Protein AF-A0A0S6XQ46-F1 (afdb_monomer_lite)

Sequence (123 aa):
MKSLLLISPLLAVFATGSDLACPKYAAEVTQIREEVQHTVFFCKYYLSSTRSRSPIPGIDAAKLVDTCVCVLREAHATIPSKHHGKPGAQPSLSAVACDPAAAKTIRAEYQDPTYFCKFDEAL

Foldseek 3Di:
DDDDDPDDPDPPPPPPPPPQLCPVCVVVLVQLVVFFVDLLVVLLVLQQADAQADLGPPAGSVRSVVSSVSVCVSVVHDRHDHPPDDDDDDDDLVPDDDDVVVVVVLVVTGPDSVSVCVRVVVD

Radius of gyration: 20.61 Å; chains: 1; bounding box: 35×27×80 Å

Structure (mmCIF, N/CA/C/O backbone):
data_AF-A0A0S6XQ46-F1
#
_entry.id   AF-A0A0S6XQ46-F1
#
loop_
_atom_site.group_PDB
_atom_site.id
_atom_site.type_symbol
_atom_site.label_atom_id
_atom_site.label_alt_id
_atom_site.label_comp_id
_atom_site.label_asym_id
_atom_site.label_entity_id
_atom_site.label_seq_id
_atom_site.pdbx_PDB_ins_code
_atom_site.Cartn_x
_atom_site.Cartn_y
_atom_site.Cartn_z
_atom_site.occupancy
_atom_site.B_iso_or_equiv
_atom_site.auth_seq_id
_atom_site.auth_comp_id
_atom_site.auth_asym_id
_atom_site.auth_atom_id
_atom_site.pdbx_PDB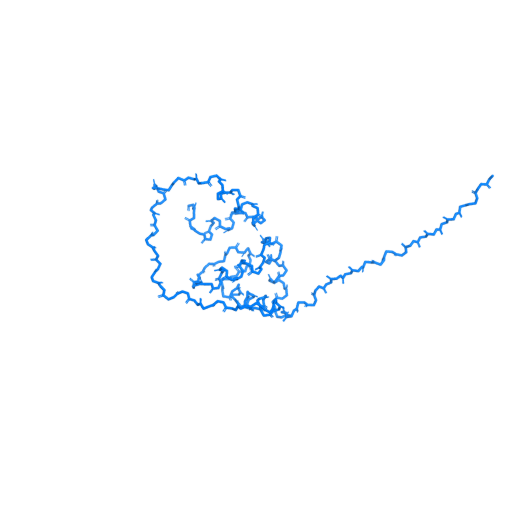_model_num
ATOM 1 N N . MET A 1 1 ? 20.114 -8.999 57.998 1.00 42.16 1 MET A N 1
ATOM 2 C CA . MET A 1 1 ? 18.886 -9.575 57.412 1.00 42.16 1 MET A CA 1
ATOM 3 C C . MET A 1 1 ? 18.106 -8.417 56.807 1.00 42.16 1 MET A C 1
ATOM 5 O O . MET A 1 1 ? 17.620 -7.582 57.554 1.00 42.16 1 MET A O 1
ATOM 9 N N . LYS A 1 2 ? 18.170 -8.242 55.481 1.00 43.84 2 LYS A N 1
ATOM 10 C CA . LYS A 1 2 ? 17.604 -7.083 54.767 1.00 43.84 2 LYS A CA 1
ATOM 11 C C . LYS A 1 2 ? 16.198 -7.445 54.287 1.00 43.84 2 LYS A C 1
ATOM 13 O O . LYS A 1 2 ? 16.029 -8.447 53.604 1.00 43.84 2 LYS A O 1
ATOM 18 N N . SER A 1 3 ? 15.229 -6.655 54.738 1.00 46.69 3 SER A N 1
ATOM 19 C CA . SER A 1 3 ? 13.798 -6.809 54.486 1.00 46.69 3 SER A CA 1
ATOM 20 C C . SER A 1 3 ? 13.493 -6.735 52.986 1.00 46.69 3 SER A C 1
ATOM 22 O O . SER A 1 3 ? 13.952 -5.808 52.317 1.00 46.69 3 SER A O 1
ATOM 24 N N . LEU A 1 4 ? 12.746 -7.714 52.467 1.00 51.66 4 LEU A N 1
ATOM 25 C CA . LEU A 1 4 ? 12.232 -7.716 51.098 1.00 51.66 4 LEU A CA 1
ATOM 26 C C . LEU A 1 4 ? 11.128 -6.659 50.965 1.00 51.66 4 LEU A C 1
ATOM 28 O O . LEU A 1 4 ? 10.072 -6.781 51.582 1.00 51.66 4 LEU A O 1
ATOM 32 N N . LEU A 1 5 ? 11.347 -5.663 50.108 1.00 52.97 5 LEU A N 1
ATOM 33 C CA . LEU A 1 5 ? 10.282 -4.821 49.572 1.00 52.97 5 LEU A CA 1
ATOM 34 C C . LEU A 1 5 ? 9.832 -5.419 48.235 1.00 52.97 5 LEU A C 1
ATOM 36 O O . LEU A 1 5 ? 10.480 -5.230 47.209 1.00 52.97 5 LEU A O 1
ATOM 40 N N . LEU A 1 6 ? 8.728 -6.165 48.263 1.00 54.06 6 LEU A N 1
ATOM 41 C CA . LEU A 1 6 ? 7.969 -6.526 47.069 1.00 54.06 6 LEU A CA 1
ATOM 42 C C . LEU A 1 6 ? 7.063 -5.345 46.725 1.00 54.06 6 LEU A C 1
ATOM 44 O O . LEU A 1 6 ? 5.984 -5.195 47.292 1.00 54.06 6 LEU A O 1
ATOM 48 N N . ILE A 1 7 ? 7.517 -4.497 45.808 1.00 61.66 7 ILE A N 1
ATOM 49 C CA . ILE A 1 7 ? 6.670 -3.484 45.184 1.00 61.66 7 ILE A CA 1
ATOM 50 C C . ILE A 1 7 ? 6.475 -3.953 43.749 1.00 61.66 7 ILE A C 1
ATOM 52 O O . ILE A 1 7 ? 7.339 -3.761 42.900 1.00 61.66 7 ILE A O 1
ATOM 56 N N . SER A 1 8 ? 5.375 -4.667 43.523 1.00 64.12 8 SER A N 1
ATOM 57 C CA . SER A 1 8 ? 4.891 -5.009 42.188 1.00 64.12 8 SER A CA 1
ATOM 58 C C . SER A 1 8 ? 4.219 -3.766 41.606 1.00 64.12 8 SER A C 1
ATOM 60 O O . SER A 1 8 ? 3.185 -3.353 42.143 1.00 64.12 8 SER A O 1
ATOM 62 N N . PRO A 1 9 ? 4.760 -3.132 40.551 1.00 55.03 9 PRO A N 1
ATOM 63 C CA . PRO A 1 9 ? 4.001 -2.161 39.804 1.00 55.03 9 PRO A CA 1
ATOM 64 C C . PRO A 1 9 ? 3.154 -2.934 38.797 1.00 55.03 9 PRO A C 1
ATOM 66 O O . PRO A 1 9 ? 3.650 -3.575 37.871 1.00 55.03 9 PRO A O 1
ATOM 69 N N . LEU A 1 10 ? 1.852 -2.871 39.048 1.00 57.88 10 LEU A N 1
ATOM 70 C CA . LEU A 1 10 ? 0.770 -3.120 38.113 1.00 57.88 10 LEU A CA 1
ATOM 71 C C . LEU A 1 10 ? 1.203 -2.745 36.682 1.00 57.88 10 LEU A C 1
ATOM 73 O O . LEU A 1 10 ? 1.497 -1.582 36.404 1.00 57.88 10 LEU A O 1
ATOM 77 N N . LEU A 1 11 ? 1.255 -3.732 35.786 1.00 54.19 11 LEU A N 1
ATOM 78 C CA . LEU A 1 11 ? 1.389 -3.509 34.349 1.00 54.19 11 LEU A CA 1
ATOM 79 C C . LEU A 1 11 ? 0.151 -2.739 33.876 1.00 54.19 11 LEU A C 1
ATOM 81 O O . LEU A 1 11 ? -0.862 -3.331 33.511 1.00 54.19 11 LEU A O 1
ATOM 85 N N . ALA A 1 12 ? 0.215 -1.410 33.896 1.00 58.16 12 ALA A N 1
ATOM 86 C CA . ALA A 1 12 ? -0.678 -0.589 33.102 1.00 58.16 12 ALA A CA 1
ATOM 87 C C . ALA A 1 12 ? -0.246 -0.753 31.641 1.00 58.16 12 ALA A C 1
ATOM 89 O O . ALA A 1 12 ? 0.632 -0.047 31.145 1.00 58.16 12 ALA A O 1
ATOM 90 N N . VAL A 1 13 ? -0.831 -1.740 30.960 1.00 59.72 13 VAL A N 1
ATOM 91 C CA . VAL A 1 13 ? -0.821 -1.787 29.499 1.00 59.72 13 VAL A CA 1
ATOM 92 C C . VAL A 1 13 ? -1.647 -0.591 29.041 1.00 59.72 13 VAL A C 1
ATOM 94 O O . VAL A 1 13 ? -2.875 -0.636 29.027 1.00 59.72 13 VAL A O 1
ATOM 97 N N . PHE A 1 14 ? -0.977 0.507 28.699 1.00 54.12 14 PHE A N 1
ATOM 98 C CA . PHE A 1 14 ? -1.588 1.549 27.889 1.00 54.12 14 PHE A CA 1
ATOM 99 C C . PHE A 1 14 ? -1.771 0.958 26.494 1.00 54.12 14 PHE A C 1
ATOM 101 O O . PHE A 1 14 ? -0.878 1.025 25.652 1.00 54.12 14 PHE A O 1
ATOM 108 N N . ALA A 1 15 ? -2.924 0.339 26.253 1.00 49.91 15 ALA A N 1
ATOM 109 C CA . ALA A 1 15 ? -3.405 0.177 24.897 1.00 49.91 15 ALA A CA 1
ATOM 110 C C . ALA A 1 15 ? -3.707 1.589 24.381 1.00 49.91 15 ALA A C 1
ATOM 112 O O . ALA A 1 15 ? -4.818 2.092 24.527 1.00 49.91 15 ALA A O 1
ATOM 113 N N . THR A 1 16 ? -2.715 2.25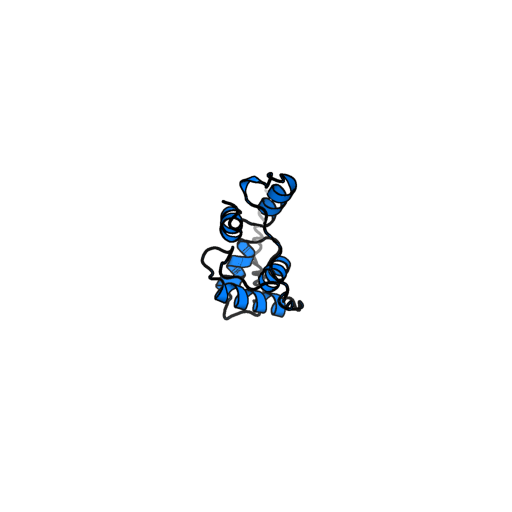5 23.791 1.00 47.47 16 THR A N 1
ATOM 114 C CA . THR A 1 16 ? -2.979 3.338 22.842 1.00 47.47 16 THR A CA 1
ATOM 115 C C . THR A 1 16 ? -3.518 2.686 21.575 1.00 47.47 16 THR A C 1
ATOM 117 O O . THR A 1 16 ? -2.845 2.621 20.548 1.00 47.47 16 THR A O 1
ATOM 120 N N . GLY A 1 17 ? -4.722 2.124 21.672 1.00 48.16 17 GLY A N 1
ATOM 121 C CA . GLY A 1 17 ? -5.530 1.879 20.498 1.00 48.16 17 GLY A CA 1
ATOM 122 C C . GLY A 1 17 ? -5.844 3.258 19.958 1.00 48.16 17 GLY A C 1
ATOM 123 O O . GLY A 1 17 ? -6.602 3.998 20.575 1.00 48.16 17 GLY A O 1
ATOM 124 N N . SER A 1 18 ? -5.186 3.649 18.870 1.00 53.31 18 SER A N 1
ATOM 125 C CA . SER A 1 18 ? -5.702 4.724 18.039 1.00 53.31 18 SER A CA 1
ATOM 126 C C . SER A 1 18 ? -7.163 4.369 17.790 1.00 53.31 18 SER A C 1
ATOM 128 O O . SER A 1 18 ? -7.420 3.320 17.197 1.00 53.31 18 SER A O 1
ATOM 130 N N . ASP A 1 19 ? -8.101 5.162 18.309 1.00 52.00 19 ASP A N 1
ATOM 131 C CA . ASP A 1 19 ? -9.486 5.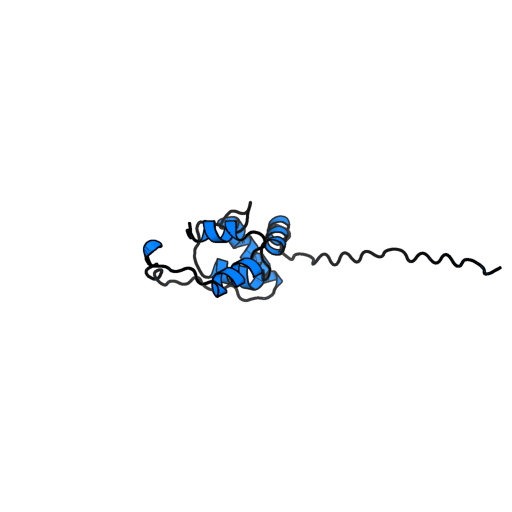109 17.860 1.00 52.00 19 ASP A CA 1
ATOM 132 C C . ASP A 1 19 ? -9.418 5.320 16.351 1.00 52.00 19 ASP A C 1
ATOM 134 O O . ASP A 1 19 ? -9.246 6.444 15.876 1.00 52.00 19 ASP A O 1
ATOM 138 N N . LEU A 1 20 ? -9.428 4.223 15.591 1.00 60.62 20 LEU A N 1
ATOM 139 C CA . LEU A 1 20 ? -9.493 4.303 14.149 1.00 60.62 20 LEU A CA 1
ATOM 140 C C . LEU A 1 20 ? -10.779 5.062 13.866 1.00 60.62 20 LEU A C 1
ATOM 142 O O . LEU A 1 20 ? -11.874 4.560 14.132 1.00 60.62 20 LEU A O 1
ATOM 146 N N . ALA A 1 21 ? -10.666 6.220 13.230 1.00 66.50 21 ALA A N 1
ATOM 147 C CA . ALA A 1 21 ? -11.808 6.979 12.729 1.00 66.50 21 ALA A CA 1
ATOM 148 C C . ALA A 1 21 ? -12.513 6.245 11.559 1.00 66.50 21 ALA A C 1
ATOM 150 O O . ALA A 1 21 ? -13.348 6.810 10.853 1.00 66.50 21 ALA A O 1
ATOM 151 N N . CYS A 1 22 ? -12.186 4.962 11.374 1.00 82.31 22 CYS A N 1
ATOM 152 C CA . CYS A 1 22 ? -12.577 4.042 10.324 1.00 82.31 22 CYS A CA 1
ATOM 153 C C . CYS A 1 22 ? -13.219 2.760 10.879 1.00 82.31 22 CYS A C 1
ATOM 155 O O . CYS A 1 22 ? -12.785 1.667 10.512 1.00 82.31 22 CYS A O 1
ATOM 157 N N . PRO A 1 23 ? -14.272 2.833 11.717 1.00 86.56 23 PRO A N 1
ATOM 158 C CA . PRO A 1 23 ? -14.826 1.652 12.385 1.00 86.56 23 PRO A CA 1
ATOM 159 C C . PRO A 1 23 ? -15.328 0.585 11.400 1.00 86.56 23 PRO A C 1
ATOM 161 O O . PRO A 1 23 ? -15.205 -0.607 11.659 1.00 86.56 23 PRO A O 1
ATOM 164 N N . LYS A 1 24 ? -15.833 1.000 10.229 1.00 91.94 24 LYS A N 1
ATOM 165 C CA . LYS A 1 24 ? -16.280 0.086 9.164 1.00 91.94 24 LYS A CA 1
ATOM 166 C C . LYS A 1 24 ? -15.140 -0.742 8.548 1.00 91.94 24 LYS A C 1
ATOM 168 O O . LYS A 1 24 ? -15.409 -1.827 8.047 1.00 91.94 24 LYS A O 1
ATOM 173 N N . TYR A 1 25 ? -13.915 -0.220 8.554 1.00 94.75 25 TYR A N 1
ATOM 174 C CA . TYR A 1 25 ? -12.747 -0.806 7.885 1.00 94.75 25 TYR A CA 1
ATOM 175 C C . TYR A 1 25 ? -11.626 -1.122 8.883 1.00 94.75 25 TYR A C 1
ATOM 177 O O . TYR A 1 25 ? -10.451 -1.096 8.530 1.00 94.75 25 TYR A O 1
ATOM 185 N N . ALA A 1 26 ? -11.966 -1.338 10.158 1.00 93.38 26 ALA A N 1
ATOM 186 C CA . ALA A 1 26 ? -10.973 -1.425 11.223 1.00 93.38 26 ALA A CA 1
ATOM 187 C C . ALA A 1 26 ? -9.972 -2.570 11.000 1.00 93.38 26 ALA A C 1
ATOM 189 O O . ALA A 1 26 ? -8.772 -2.378 11.178 1.00 93.38 26 ALA A O 1
ATOM 190 N N . ALA A 1 27 ? -10.455 -3.732 10.549 1.00 94.88 27 ALA A N 1
ATOM 191 C CA . ALA A 1 27 ? -9.606 -4.877 10.233 1.00 94.88 27 ALA A CA 1
ATOM 192 C C . ALA A 1 27 ? -8.668 -4.574 9.055 1.00 94.88 27 ALA A C 1
ATOM 194 O O . ALA A 1 27 ? -7.469 -4.821 9.137 1.00 94.88 27 ALA A O 1
ATOM 195 N N . GLU A 1 28 ? -9.192 -3.973 7.987 1.00 96.62 28 GLU A N 1
ATOM 196 C CA . GLU A 1 28 ? -8.414 -3.615 6.804 1.00 96.62 28 GLU A CA 1
ATOM 197 C C . GLU A 1 28 ? -7.369 -2.536 7.100 1.00 96.62 28 GLU A C 1
ATOM 199 O O . GLU A 1 28 ? -6.254 -2.609 6.594 1.00 96.62 28 GLU A O 1
ATOM 204 N N . VAL A 1 29 ? -7.691 -1.542 7.931 1.00 95.69 29 VAL A N 1
ATOM 205 C CA . VAL A 1 29 ? -6.719 -0.522 8.347 1.00 95.69 29 VAL A CA 1
ATOM 206 C C . VAL A 1 29 ? -5.600 -1.145 9.177 1.00 95.69 29 VAL A C 1
ATOM 208 O O . VAL A 1 29 ? -4.440 -0.807 8.948 1.00 95.69 29 VAL A O 1
ATOM 211 N N . THR A 1 30 ? -5.922 -2.048 10.110 1.00 95.44 30 THR A N 1
ATOM 212 C CA . THR A 1 30 ? -4.903 -2.799 10.858 1.00 95.44 30 THR A CA 1
ATOM 213 C C . THR A 1 30 ? -4.004 -3.567 9.900 1.00 95.44 30 THR A C 1
ATOM 215 O O . THR A 1 30 ? -2.791 -3.394 9.946 1.00 95.44 30 THR A O 1
ATOM 218 N N . GLN A 1 31 ? -4.588 -4.304 8.955 1.00 96.06 31 GLN A N 1
ATOM 219 C CA . GLN A 1 31 ? -3.808 -5.079 7.999 1.00 96.06 31 GLN A CA 1
ATOM 220 C C . GLN A 1 31 ? -2.925 -4.200 7.099 1.00 96.06 31 GLN A C 1
ATOM 222 O O . GLN A 1 31 ? -1.763 -4.521 6.891 1.00 96.06 31 GLN A O 1
ATOM 227 N N . ILE A 1 32 ? -3.398 -3.044 6.619 1.00 95.88 32 ILE A N 1
ATOM 228 C CA . ILE A 1 32 ? -2.534 -2.119 5.862 1.00 95.88 32 ILE A CA 1
ATOM 229 C C . ILE A 1 32 ? -1.366 -1.630 6.734 1.00 95.88 32 ILE A C 1
ATOM 231 O O . ILE A 1 32 ? -0.246 -1.537 6.244 1.00 95.88 32 ILE A O 1
ATOM 235 N N . ARG A 1 33 ? -1.596 -1.316 8.014 1.00 95.19 33 ARG A N 1
ATOM 236 C CA . ARG A 1 33 ? -0.532 -0.857 8.931 1.00 95.19 33 ARG A CA 1
ATOM 237 C C . ARG A 1 33 ? 0.495 -1.946 9.251 1.00 95.19 33 ARG A C 1
ATOM 239 O O . ARG A 1 33 ? 1.626 -1.612 9.580 1.00 95.19 33 ARG A O 1
ATOM 246 N N . GLU A 1 34 ? 0.103 -3.213 9.170 1.00 95.69 34 GLU A N 1
ATOM 247 C CA . GLU A 1 34 ? 1.001 -4.361 9.332 1.00 95.69 34 GLU A CA 1
ATOM 248 C C . GLU A 1 34 ? 1.782 -4.676 8.048 1.00 95.69 34 GLU A C 1
ATOM 250 O O . GLU A 1 34 ? 2.923 -5.126 8.117 1.00 95.69 34 GLU A O 1
ATOM 255 N N . GLU A 1 35 ? 1.186 -4.425 6.880 1.00 96.19 35 GLU A N 1
ATOM 256 C CA . GLU A 1 35 ? 1.760 -4.793 5.581 1.00 96.19 35 GLU A CA 1
ATOM 257 C C . GLU A 1 35 ? 2.641 -3.702 4.961 1.00 96.19 35 GLU A C 1
ATOM 259 O O . GLU A 1 35 ? 3.553 -4.024 4.194 1.00 96.19 35 GLU A O 1
ATOM 264 N N . VAL A 1 36 ? 2.388 -2.421 5.267 1.00 96.62 36 VAL A N 1
ATOM 265 C CA . VAL A 1 36 ? 3.168 -1.291 4.736 1.00 96.62 36 VAL A CA 1
ATOM 266 C C . VAL A 1 36 ? 3.682 -0.354 5.822 1.00 96.62 36 VAL A C 1
ATOM 268 O O . VAL A 1 36 ? 2.939 0.093 6.697 1.00 96.62 36 VAL A O 1
ATOM 271 N N . GLN A 1 37 ? 4.950 0.029 5.696 1.00 97.19 37 GLN A N 1
ATOM 272 C CA . GLN A 1 37 ? 5.632 0.891 6.657 1.00 97.19 37 GLN A CA 1
ATOM 273 C C . GLN A 1 37 ? 5.074 2.323 6.672 1.00 97.19 37 GLN A C 1
ATOM 275 O O . GLN A 1 37 ? 4.947 2.930 7.739 1.00 97.19 37 GLN A O 1
ATOM 280 N N . HIS A 1 38 ? 4.724 2.887 5.511 1.00 97.38 38 HIS A N 1
ATOM 281 C CA . HIS A 1 38 ? 4.232 4.261 5.403 1.00 97.38 38 HIS A CA 1
ATOM 282 C C . HIS A 1 38 ? 2.786 4.310 4.890 1.00 97.38 38 HIS A C 1
ATOM 284 O O . HIS A 1 38 ? 2.503 4.785 3.787 1.00 97.38 38 HIS A O 1
ATOM 290 N N . THR A 1 39 ? 1.829 3.900 5.730 1.00 96.62 39 THR A N 1
ATOM 291 C CA . THR A 1 39 ? 0.395 3.766 5.391 1.00 96.62 39 THR A CA 1
ATOM 292 C C . THR A 1 39 ? -0.220 4.991 4.692 1.00 96.62 39 THR A C 1
ATOM 294 O O . THR A 1 39 ? -0.917 4.850 3.688 1.00 96.62 39 THR A O 1
ATOM 297 N N . VAL A 1 40 ? 0.043 6.217 5.165 1.00 96.69 40 VAL A N 1
ATOM 298 C CA . VAL A 1 40 ? -0.505 7.444 4.543 1.00 96.69 40 VAL A CA 1
ATOM 299 C C . VAL A 1 40 ? 0.088 7.683 3.151 1.00 96.69 40 VAL A C 1
ATOM 301 O O . VAL A 1 40 ? -0.632 8.079 2.231 1.00 96.69 40 VAL A O 1
ATOM 304 N N . PHE A 1 41 ? 1.392 7.451 2.980 1.00 96.44 41 PHE A N 1
ATOM 305 C CA . PHE A 1 41 ? 2.060 7.592 1.686 1.00 96.44 41 PHE A CA 1
ATOM 306 C C . PHE A 1 41 ? 1.548 6.541 0.700 1.00 96.44 41 PHE A C 1
ATOM 308 O O . PHE A 1 41 ? 1.131 6.888 -0.408 1.00 96.44 41 PHE A O 1
ATOM 315 N N . PHE A 1 42 ? 1.481 5.287 1.144 1.00 96.25 42 PHE A N 1
ATOM 316 C CA . PHE A 1 42 ? 0.895 4.185 0.396 1.00 96.25 42 PHE A CA 1
ATOM 317 C C . PHE A 1 42 ? -0.531 4.509 -0.066 1.00 96.25 42 PHE A C 1
ATOM 319 O O . PHE A 1 42 ? -0.830 4.393 -1.252 1.00 96.25 42 PHE A O 1
ATOM 326 N N . CYS A 1 43 ? -1.397 5.003 0.821 1.00 97.12 43 CYS A N 1
ATOM 327 C CA . CYS A 1 43 ? -2.775 5.318 0.453 1.00 97.12 43 CYS A CA 1
ATOM 328 C C . CYS A 1 43 ? -2.894 6.483 -0.534 1.00 97.12 43 CYS A C 1
ATOM 330 O O . CYS A 1 43 ? -3.733 6.435 -1.436 1.00 97.12 43 CYS A O 1
ATOM 332 N N . LYS A 1 44 ? -2.031 7.502 -0.444 1.00 97.19 44 LYS A N 1
ATOM 333 C CA . LYS A 1 44 ? -1.956 8.538 -1.488 1.00 97.19 44 LYS A CA 1
ATOM 334 C C . LYS A 1 44 ? -1.542 7.935 -2.829 1.00 97.19 44 LYS A C 1
ATOM 336 O O . LYS A 1 44 ? -2.175 8.210 -3.846 1.00 97.19 44 LYS A O 1
ATOM 341 N N . TYR A 1 45 ? -0.517 7.089 -2.835 1.00 93.88 45 TYR A N 1
ATOM 342 C CA . TYR A 1 45 ? -0.065 6.411 -4.045 1.00 93.88 45 TYR A CA 1
ATOM 343 C C . TYR A 1 45 ? -1.155 5.503 -4.634 1.00 93.88 45 TYR A C 1
ATOM 345 O O . TYR A 1 45 ? -1.418 5.567 -5.836 1.00 93.88 45 TYR A O 1
ATOM 353 N N . TYR A 1 46 ? -1.836 4.701 -3.815 1.00 94.56 46 TYR A N 1
ATOM 354 C CA . TYR A 1 46 ? -2.873 3.770 -4.261 1.00 94.56 46 TYR A CA 1
ATOM 355 C C . TYR A 1 46 ? -4.119 4.483 -4.817 1.00 94.56 46 TYR A C 1
ATOM 357 O O . TYR A 1 46 ? -4.760 3.986 -5.744 1.00 94.56 46 TYR A O 1
ATOM 365 N N . LEU A 1 47 ? -4.429 5.684 -4.326 1.00 95.38 47 LEU A N 1
ATOM 366 C CA . LEU A 1 47 ? -5.562 6.482 -4.806 1.00 95.38 47 LEU A CA 1
ATOM 367 C C . LEU A 1 47 ? -5.234 7.394 -5.998 1.00 95.38 47 LEU A C 1
ATOM 369 O O . LEU A 1 47 ? -6.157 7.876 -6.656 1.00 95.38 47 LEU A O 1
ATOM 373 N N . SER A 1 48 ? -3.955 7.616 -6.322 1.00 92.88 48 SER A N 1
ATOM 374 C CA . SER A 1 48 ? -3.559 8.498 -7.435 1.00 92.88 48 SER A CA 1
ATOM 375 C C . SER A 1 48 ? -3.922 7.955 -8.823 1.00 92.88 48 SER A C 1
ATOM 377 O O . SER A 1 48 ? -3.962 8.704 -9.798 1.00 92.88 48 SER A O 1
ATOM 379 N N . SER A 1 49 ? -4.217 6.659 -8.932 1.00 88.00 49 SER A N 1
ATOM 380 C CA . SER A 1 49 ? -4.610 6.004 -10.177 1.00 88.00 49 SER A CA 1
ATOM 381 C C . SER A 1 49 ? -5.712 4.981 -9.928 1.00 88.00 49 SER A C 1
ATOM 383 O O . SE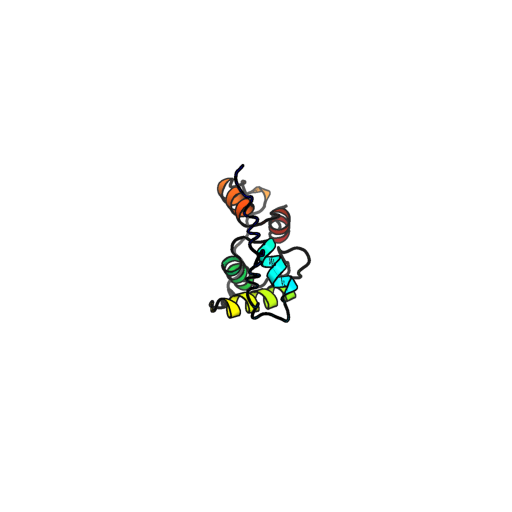R A 1 49 ? -5.843 4.438 -8.831 1.00 88.00 49 SER A O 1
ATOM 385 N N . THR A 1 50 ? -6.511 4.702 -10.958 1.00 88.12 50 THR A N 1
ATOM 386 C CA . THR A 1 50 ? -7.480 3.602 -10.903 1.00 88.12 50 THR A CA 1
ATOM 387 C C . THR A 1 50 ? -6.732 2.281 -11.016 1.00 88.12 50 THR A C 1
ATOM 389 O O . THR A 1 50 ? -5.959 2.084 -11.950 1.00 88.12 50 THR A O 1
ATOM 392 N N . ARG A 1 51 ? -6.977 1.374 -10.071 1.00 88.06 51 ARG A N 1
ATOM 393 C CA . ARG A 1 51 ? -6.334 0.060 -9.994 1.00 88.06 51 ARG A CA 1
ATOM 394 C C . ARG A 1 51 ? -7.395 -1.029 -9.906 1.00 88.06 51 ARG A C 1
ATOM 396 O O . ARG A 1 51 ? -8.429 -0.835 -9.274 1.00 88.06 51 ARG A O 1
ATOM 403 N N . SER A 1 52 ? -7.129 -2.163 -10.544 1.00 90.44 52 SER A N 1
ATOM 404 C CA . SER A 1 52 ? -7.977 -3.363 -10.503 1.00 90.44 52 SER A CA 1
ATOM 405 C C . SER A 1 52 ? -7.467 -4.425 -9.525 1.00 90.44 52 SER A C 1
ATOM 407 O O . SER A 1 52 ? -8.175 -5.386 -9.242 1.00 90.44 52 SER A O 1
ATOM 409 N N . ARG A 1 53 ? -6.247 -4.257 -9.001 1.00 92.19 53 ARG A N 1
ATOM 410 C CA . ARG A 1 53 ? -5.594 -5.177 -8.064 1.00 92.19 53 ARG A CA 1
ATOM 411 C C . ARG A 1 53 ? -5.218 -4.488 -6.760 1.00 92.19 53 ARG A C 1
ATOM 413 O O . ARG A 1 53 ? -5.127 -3.262 -6.696 1.00 92.19 53 ARG A O 1
ATOM 420 N N . SER A 1 54 ? -4.966 -5.301 -5.744 1.00 93.50 54 SER A N 1
ATOM 421 C CA . SER A 1 54 ? -4.478 -4.879 -4.437 1.00 93.50 54 SER A CA 1
ATOM 422 C C . SER A 1 54 ? -3.088 -5.472 -4.179 1.00 93.50 54 SER A C 1
ATOM 424 O O . SER A 1 54 ? -2.904 -6.664 -4.429 1.00 93.50 54 SER A O 1
ATOM 426 N N . PRO A 1 55 ? -2.122 -4.674 -3.690 1.00 93.56 55 PRO A N 1
ATOM 427 C CA . PRO A 1 55 ? -0.858 -5.172 -3.152 1.00 93.56 55 PRO A CA 1
ATOM 428 C C . PRO A 1 55 ? -0.971 -5.626 -1.688 1.00 93.56 55 PRO A C 1
ATOM 430 O O . PRO A 1 55 ? 0.042 -5.990 -1.107 1.00 93.56 55 PRO A O 1
ATOM 433 N N . ILE A 1 56 ? -2.164 -5.578 -1.081 1.00 95.94 56 ILE A N 1
ATOM 434 C CA . ILE A 1 56 ? -2.386 -5.967 0.314 1.00 95.94 56 ILE A CA 1
ATOM 435 C C . ILE A 1 56 ? -3.114 -7.319 0.353 1.00 95.94 56 ILE A C 1
ATOM 437 O O . ILE A 1 56 ? -4.209 -7.426 -0.216 1.00 95.94 56 ILE A O 1
ATOM 441 N N . PRO A 1 57 ? -2.542 -8.355 0.993 1.00 93.44 57 PRO A N 1
ATOM 442 C CA . PRO A 1 57 ? -3.168 -9.669 1.086 1.00 93.44 57 PRO A CA 1
ATOM 443 C C . PRO A 1 57 ? -4.560 -9.603 1.711 1.00 93.44 57 PRO A C 1
ATOM 445 O O . PRO A 1 57 ? -4.792 -8.890 2.678 1.00 93.44 57 PRO A O 1
ATOM 448 N N . GLY A 1 58 ? -5.501 -10.368 1.155 1.00 93.31 58 GLY A N 1
ATOM 449 C CA . GLY A 1 58 ? -6.852 -10.498 1.712 1.00 93.31 58 GLY A CA 1
ATOM 450 C C . GLY A 1 58 ? -7.769 -9.283 1.525 1.00 93.31 58 GLY A C 1
ATOM 451 O O . GLY A 1 58 ? -8.949 -9.377 1.852 1.00 93.31 58 GLY A O 1
ATOM 452 N N . ILE A 1 59 ? -7.278 -8.177 0.955 1.00 96.06 59 ILE A N 1
ATOM 453 C CA . ILE A 1 59 ? -8.072 -6.974 0.680 1.00 96.06 59 ILE A CA 1
ATOM 454 C C . ILE A 1 59 ? -8.192 -6.804 -0.833 1.00 96.06 59 ILE A C 1
ATOM 456 O O . ILE A 1 59 ? -7.183 -6.700 -1.524 1.00 96.06 59 ILE A O 1
ATOM 460 N N . ASP A 1 60 ? -9.412 -6.759 -1.368 1.00 95.62 60 ASP A N 1
ATOM 461 C CA . ASP A 1 60 ? -9.623 -6.470 -2.789 1.00 95.62 60 ASP A CA 1
ATOM 462 C C . ASP A 1 60 ? -9.413 -4.978 -3.121 1.00 95.62 60 ASP A C 1
ATOM 464 O O . ASP A 1 60 ? -9.341 -4.119 -2.242 1.00 95.62 60 ASP A O 1
ATOM 468 N N . ALA A 1 61 ? -9.311 -4.648 -4.411 1.00 94.94 61 ALA A N 1
ATOM 469 C CA . ALA A 1 61 ? -9.015 -3.286 -4.851 1.00 94.94 61 ALA A CA 1
ATOM 470 C C . ALA A 1 61 ? -10.084 -2.256 -4.441 1.00 94.94 61 ALA A C 1
ATOM 472 O O . ALA A 1 61 ? -9.748 -1.139 -4.050 1.00 94.94 61 ALA A O 1
ATOM 473 N N . ALA A 1 62 ? -11.370 -2.614 -4.517 1.00 95.81 62 ALA A N 1
ATOM 474 C CA . ALA A 1 62 ? -12.459 -1.701 -4.176 1.00 95.81 62 ALA A CA 1
ATOM 475 C C . ALA A 1 62 ? -12.474 -1.423 -2.670 1.00 95.81 62 ALA A C 1
ATOM 477 O O . ALA A 1 62 ? -12.571 -0.270 -2.243 1.00 95.81 62 ALA A O 1
ATOM 478 N N . LYS A 1 63 ? -12.290 -2.475 -1.870 1.00 97.19 63 LYS A N 1
ATOM 479 C CA . LYS A 1 63 ? -12.137 -2.371 -0.426 1.00 97.19 63 LYS A CA 1
ATOM 480 C C . LYS A 1 63 ? -10.927 -1.520 -0.061 1.00 97.19 63 LYS A C 1
ATOM 482 O O . LYS A 1 63 ? -11.046 -0.632 0.775 1.00 97.19 63 LYS A O 1
ATOM 487 N N . LEU A 1 64 ? -9.793 -1.738 -0.723 1.00 97.12 64 LEU A N 1
ATOM 488 C CA . LEU A 1 64 ? -8.572 -0.985 -0.468 1.00 97.12 64 LEU A CA 1
ATOM 489 C C . LEU A 1 64 ? -8.725 0.507 -0.801 1.00 97.12 64 LEU A C 1
ATOM 491 O O . LEU A 1 64 ? -8.218 1.343 -0.054 1.00 97.12 64 LEU A O 1
ATOM 495 N N . VAL A 1 65 ? -9.462 0.859 -1.863 1.00 97.06 65 VAL A N 1
ATOM 496 C CA . VAL A 1 65 ? -9.815 2.259 -2.163 1.00 97.06 65 VAL A CA 1
ATOM 497 C C . VAL A 1 65 ? -10.569 2.887 -0.992 1.00 97.06 65 VAL A C 1
ATOM 499 O O . VAL A 1 65 ? -10.157 3.938 -0.496 1.00 97.06 65 VAL A O 1
ATOM 502 N N . ASP A 1 66 ? -11.646 2.249 -0.536 1.00 96.62 66 ASP A N 1
ATOM 503 C CA . ASP A 1 66 ? -12.468 2.773 0.555 1.00 96.62 66 ASP A CA 1
ATOM 504 C C . ASP A 1 66 ? -11.672 2.905 1.861 1.00 96.62 66 ASP A C 1
ATOM 506 O O . ASP A 1 66 ? -11.728 3.942 2.534 1.00 96.62 66 ASP A O 1
ATOM 510 N N . THR A 1 67 ? -10.897 1.874 2.201 1.00 97.25 67 THR A N 1
ATOM 511 C CA . THR A 1 67 ? -10.045 1.867 3.391 1.00 97.25 67 THR A CA 1
ATOM 512 C C . THR A 1 67 ? -9.014 2.989 3.317 1.00 97.25 67 THR A C 1
ATOM 514 O O . THR A 1 67 ? -8.855 3.736 4.282 1.00 97.25 67 THR A O 1
ATOM 517 N N . CYS A 1 68 ? -8.367 3.194 2.167 1.00 97.44 68 CYS A N 1
ATOM 518 C CA . CYS A 1 68 ? -7.393 4.270 2.011 1.00 97.44 68 CYS A CA 1
ATOM 519 C C . CYS A 1 68 ? -8.016 5.665 2.050 1.00 97.44 68 CYS A C 1
ATOM 521 O O . CYS A 1 68 ? -7.423 6.577 2.628 1.00 97.44 68 CYS A O 1
ATOM 523 N N . VAL A 1 69 ? -9.221 5.853 1.503 1.00 96.31 69 VAL A N 1
ATOM 524 C CA . VAL A 1 69 ? -9.966 7.110 1.686 1.00 96.31 69 VAL A CA 1
ATOM 525 C C . VAL A 1 69 ? -10.190 7.372 3.171 1.00 96.31 69 VAL A C 1
ATOM 527 O O . VAL A 1 69 ? -10.045 8.508 3.626 1.00 96.31 69 VAL A O 1
ATOM 530 N N . CYS A 1 70 ? -10.504 6.326 3.930 1.00 96.06 70 CYS A N 1
ATOM 531 C CA . CYS A 1 70 ? -10.710 6.437 5.359 1.00 96.06 70 CYS A CA 1
ATOM 532 C C . CYS A 1 70 ? -9.420 6.804 6.115 1.00 96.06 70 CYS A C 1
ATOM 534 O O . CYS A 1 70 ? -9.410 7.796 6.844 1.00 96.06 70 CYS A O 1
ATOM 536 N N . VAL A 1 71 ? -8.313 6.100 5.852 1.00 95.75 71 VAL A N 1
ATOM 537 C CA . VAL A 1 71 ? -6.983 6.398 6.419 1.00 95.75 71 VAL A CA 1
ATOM 538 C C . VAL A 1 71 ? -6.575 7.850 6.169 1.00 95.75 71 VAL A C 1
ATOM 540 O O . VAL A 1 71 ? -6.085 8.522 7.075 1.00 95.75 71 VAL A O 1
ATOM 543 N N . LEU A 1 72 ? -6.780 8.364 4.950 1.00 96.12 72 LEU A N 1
ATOM 544 C CA . LEU A 1 72 ? -6.420 9.749 4.637 1.00 96.12 72 LEU A CA 1
ATOM 545 C C . LEU A 1 72 ? -7.305 10.761 5.371 1.00 96.12 72 LEU A C 1
ATOM 547 O O . LEU A 1 72 ? -6.796 11.796 5.795 1.00 96.12 72 LEU A O 1
ATOM 551 N N . ARG A 1 73 ? -8.597 10.471 5.564 1.00 94.38 73 ARG A N 1
ATOM 552 C CA . ARG A 1 73 ? -9.494 11.330 6.355 1.00 94.38 73 ARG A CA 1
ATOM 553 C C . ARG A 1 73 ? -9.098 11.365 7.829 1.00 94.38 73 ARG A C 1
ATOM 555 O O . ARG A 1 73 ? -9.050 12.455 8.390 1.00 94.38 73 ARG A O 1
ATOM 562 N N . GLU A 1 74 ? -8.786 10.211 8.418 1.00 91.75 74 GLU A N 1
ATOM 563 C CA . GLU A 1 74 ? -8.289 10.099 9.800 1.00 91.75 74 GLU A CA 1
ATOM 564 C C . GLU A 1 74 ? -6.996 10.901 9.990 1.00 91.75 74 GLU A C 1
ATOM 566 O O . GLU A 1 74 ? -6.853 11.643 10.956 1.00 91.75 74 GLU A O 1
ATOM 571 N N . ALA A 1 75 ? -6.082 10.825 9.022 1.00 93.12 75 ALA A N 1
ATOM 572 C CA . ALA A 1 75 ? -4.819 11.557 9.050 1.00 93.12 75 ALA A CA 1
ATOM 573 C C . ALA A 1 75 ? -4.945 13.049 8.676 1.00 93.12 75 ALA A C 1
ATOM 575 O O . ALA A 1 75 ? -3.921 13.719 8.526 1.00 93.12 75 ALA A O 1
ATOM 576 N N . HIS A 1 76 ? -6.161 13.564 8.448 1.00 94.19 76 HIS A N 1
ATOM 577 C CA . HIS A 1 76 ? -6.411 14.906 7.901 1.00 94.19 76 HIS A CA 1
ATOM 578 C C . HIS A 1 76 ? -5.584 15.217 6.637 1.00 94.19 76 HIS A C 1
ATOM 580 O O . HIS A 1 76 ? -5.190 16.355 6.376 1.00 94.19 76 HIS A O 1
ATOM 586 N N . ALA A 1 77 ? -5.311 14.189 5.836 1.00 95.00 77 ALA A N 1
ATOM 587 C CA . ALA A 1 77 ? -4.520 14.274 4.625 1.00 95.00 77 ALA A CA 1
ATOM 588 C C . ALA A 1 77 ? -5.412 14.506 3.399 1.00 95.00 77 ALA A C 1
ATOM 590 O O . ALA A 1 77 ? -6.536 14.017 3.297 1.00 95.00 77 ALA A O 1
ATOM 591 N N . THR A 1 78 ? -4.876 15.223 2.413 1.00 95.69 78 THR A N 1
ATOM 592 C CA . THR A 1 78 ? -5.552 15.418 1.128 1.00 95.69 78 THR A CA 1
ATOM 593 C C . THR A 1 78 ? -5.722 14.088 0.398 1.00 95.69 78 THR A C 1
ATOM 595 O O . THR A 1 78 ? -4.759 13.334 0.232 1.00 95.69 78 THR A O 1
ATOM 598 N N . ILE A 1 79 ? -6.939 13.840 -0.086 1.00 95.06 79 ILE A N 1
ATOM 599 C CA . ILE A 1 79 ? -7.234 12.743 -1.007 1.00 95.06 79 ILE A CA 1
ATOM 600 C C . ILE A 1 79 ? -6.804 13.192 -2.411 1.00 95.06 79 ILE A C 1
ATOM 602 O O . ILE A 1 79 ? -7.286 14.228 -2.878 1.00 95.06 79 ILE A O 1
ATOM 606 N N . PRO A 1 80 ? -5.894 12.470 -3.085 1.00 93.00 80 PRO A N 1
ATOM 607 C CA . PRO A 1 80 ? -5.425 12.861 -4.407 1.00 93.00 80 PRO A CA 1
ATOM 608 C C . PRO A 1 80 ? -6.550 12.764 -5.440 1.00 93.00 80 PRO A C 1
ATOM 610 O O . PRO A 1 80 ? -7.392 11.864 -5.388 1.00 93.00 80 PRO A O 1
ATOM 613 N N . SER A 1 81 ? -6.540 13.672 -6.416 1.00 87.12 81 SER A N 1
ATOM 614 C CA . SER A 1 81 ? -7.296 13.461 -7.645 1.00 87.12 81 SER A CA 1
ATOM 615 C C . SER A 1 81 ? -6.644 12.339 -8.447 1.00 87.12 81 SER A C 1
ATOM 617 O O . SER A 1 81 ? -5.423 12.164 -8.442 1.00 87.12 81 SER A O 1
ATOM 619 N N . LYS A 1 82 ? -7.467 11.560 -9.149 1.00 84.56 82 LYS A N 1
ATOM 620 C CA . LYS A 1 82 ? -6.956 10.535 -10.055 1.00 84.56 82 LYS A CA 1
ATOM 621 C C . LYS A 1 82 ? -6.222 11.209 -11.208 1.00 84.56 82 LYS A C 1
ATOM 623 O O . LYS A 1 82 ? -6.726 12.167 -11.794 1.00 84.56 82 LYS A O 1
ATOM 628 N N . HIS A 1 83 ? -5.063 10.683 -11.580 1.00 76.75 83 HIS A N 1
ATOM 629 C CA . HIS A 1 83 ? -4.406 11.105 -12.806 1.00 76.75 83 HIS A CA 1
ATOM 630 C C . HIS A 1 83 ? -5.281 10.720 -14.010 1.00 76.75 83 HIS A C 1
ATOM 632 O O . HIS A 1 83 ? -5.561 9.548 -14.243 1.00 76.75 83 HIS A O 1
ATOM 638 N N . HIS A 1 84 ? -5.709 11.720 -14.783 1.00 67.44 84 HIS A N 1
ATOM 639 C CA . HIS A 1 84 ? -6.470 11.539 -16.029 1.00 67.44 84 HIS A CA 1
ATOM 640 C C . HIS A 1 84 ? -5.567 11.322 -17.258 1.00 67.44 84 HIS A C 1
ATOM 642 O O . HIS A 1 84 ? -6.037 11.339 -18.394 1.00 67.44 84 HIS A O 1
ATOM 648 N N . GLY A 1 85 ? -4.261 11.150 -17.041 1.00 66.00 85 GLY A N 1
ATOM 649 C CA . GLY A 1 85 ? -3.302 10.876 -18.103 1.00 66.00 85 GLY A CA 1
ATOM 650 C C . GL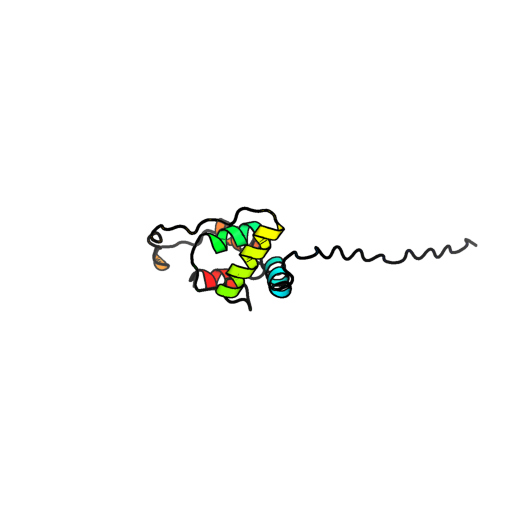Y A 1 85 ? -3.424 9.445 -18.615 1.00 66.00 85 GLY A C 1
ATOM 651 O O . GLY A 1 85 ? -3.747 8.527 -17.861 1.00 66.00 85 GLY A O 1
ATOM 652 N N . LYS A 1 86 ? -3.122 9.242 -19.901 1.00 62.62 86 LYS A N 1
ATOM 653 C CA . LYS A 1 86 ? -2.864 7.890 -20.405 1.00 62.62 86 LYS A CA 1
ATOM 654 C C . LYS A 1 86 ? -1.664 7.320 -19.636 1.00 62.62 86 LYS A C 1
ATOM 656 O O . LYS A 1 86 ? -0.694 8.061 -19.455 1.00 62.62 86 LYS A O 1
ATOM 661 N N . PRO A 1 87 ? -1.705 6.050 -19.196 1.00 67.12 87 PRO A N 1
ATOM 662 C CA . PRO A 1 87 ? -0.519 5.384 -18.674 1.00 67.12 87 PRO A CA 1
ATOM 663 C C . PRO A 1 87 ? 0.640 5.567 -19.657 1.00 67.12 87 PRO A C 1
ATOM 665 O O . PRO A 1 87 ? 0.441 5.470 -20.872 1.00 67.12 87 PRO A O 1
ATOM 668 N N . GLY A 1 88 ? 1.829 5.880 -19.142 1.00 67.56 88 GLY A N 1
ATOM 669 C CA . GLY A 1 88 ? 3.037 5.891 -19.962 1.00 67.56 88 GLY A CA 1
ATOM 670 C C . GLY A 1 88 ? 3.267 4.514 -20.587 1.00 67.56 88 GLY A C 1
ATOM 671 O O . GLY A 1 88 ? 2.784 3.505 -20.073 1.00 67.56 88 GLY A O 1
ATOM 672 N N . ALA A 1 89 ? 4.000 4.463 -21.699 1.00 75.19 89 ALA A N 1
ATOM 673 C CA . ALA A 1 89 ? 4.412 3.185 -22.264 1.00 75.19 89 ALA A CA 1
ATOM 674 C C . ALA A 1 89 ? 5.291 2.450 -21.242 1.00 75.19 89 ALA A C 1
ATOM 676 O O . ALA A 1 89 ? 6.344 2.955 -20.849 1.00 75.19 89 ALA A O 1
ATOM 677 N N . GLN A 1 90 ? 4.843 1.277 -20.798 1.00 72.81 90 GLN A N 1
ATOM 678 C CA . GLN A 1 90 ? 5.616 0.432 -19.900 1.00 72.81 90 GLN A CA 1
ATOM 679 C C . GLN A 1 90 ? 6.634 -0.354 -20.744 1.00 72.81 90 GLN A C 1
ATOM 681 O O . GLN A 1 90 ? 6.244 -0.949 -21.755 1.00 72.81 90 GLN A O 1
ATOM 686 N N . PRO A 1 91 ? 7.934 -0.331 -20.406 1.00 78.19 91 PRO A N 1
ATOM 687 C CA . PRO A 1 91 ? 8.927 -1.114 -21.132 1.00 78.19 91 PRO A CA 1
ATOM 688 C C . PRO A 1 91 ? 8.632 -2.611 -20.984 1.00 78.19 91 PRO A C 1
ATOM 690 O O . PRO A 1 91 ? 8.116 -3.057 -19.960 1.00 78.19 91 PRO A O 1
ATOM 693 N N . SER A 1 92 ? 8.985 -3.405 -21.997 1.00 81.00 92 SER A N 1
ATOM 694 C CA . SER A 1 92 ? 8.928 -4.867 -21.886 1.00 81.00 92 SER A CA 1
ATOM 695 C C . SER A 1 92 ? 9.845 -5.342 -20.761 1.00 81.00 92 SER A C 1
ATOM 697 O O . SER A 1 92 ? 10.965 -4.840 -20.667 1.00 81.00 92 SER A O 1
ATOM 699 N N . LEU A 1 93 ? 9.446 -6.364 -19.999 1.00 76.81 93 LEU A N 1
ATOM 700 C CA . LEU A 1 93 ? 10.277 -6.942 -18.931 1.00 76.81 93 LEU A CA 1
ATOM 701 C C . LEU A 1 93 ? 11.684 -7.335 -19.415 1.00 76.81 93 LEU A C 1
ATOM 703 O O . LEU A 1 93 ? 12.662 -7.107 -18.714 1.00 76.81 93 LEU A O 1
ATOM 707 N N . SER A 1 94 ? 11.814 -7.819 -20.654 1.00 80.81 94 SER A N 1
ATOM 708 C CA . SER A 1 94 ? 13.101 -8.155 -21.285 1.00 80.81 94 SER A CA 1
ATOM 709 C C . SER A 1 94 ? 14.042 -6.964 -21.514 1.00 80.81 94 SER A C 1
ATOM 711 O O . SER A 1 94 ? 15.220 -7.167 -21.789 1.00 80.81 94 SER A O 1
ATOM 713 N N . ALA A 1 95 ? 13.534 -5.733 -21.439 1.00 85.00 95 ALA A N 1
ATOM 714 C CA . ALA A 1 95 ? 14.299 -4.497 -21.595 1.00 85.00 95 ALA A CA 1
ATOM 715 C C . ALA A 1 95 ? 14.608 -3.818 -20.248 1.00 85.00 95 ALA A C 1
ATOM 717 O O . ALA A 1 95 ? 15.269 -2.780 -20.227 1.00 85.00 95 ALA A O 1
ATOM 718 N N . VAL A 1 96 ? 14.122 -4.374 -19.133 1.00 85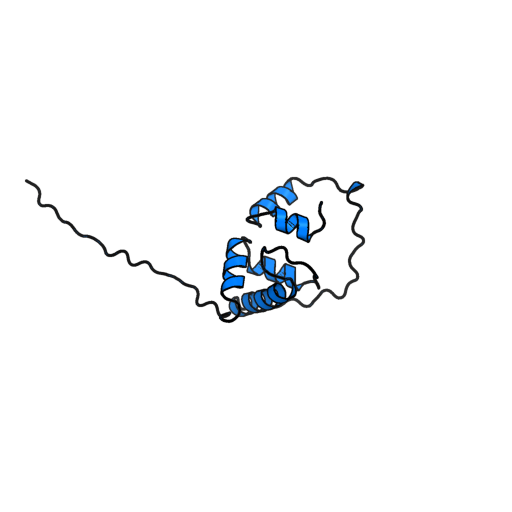.50 96 VAL A N 1
ATOM 719 C CA . VAL A 1 96 ? 14.285 -3.805 -17.792 1.00 85.50 96 VAL A CA 1
ATOM 720 C C . VAL A 1 96 ? 15.393 -4.552 -17.054 1.00 85.50 96 VAL A C 1
ATOM 722 O O . VAL A 1 96 ? 15.365 -5.773 -16.931 1.00 85.50 96 VAL A O 1
ATOM 725 N N . ALA A 1 97 ? 16.374 -3.812 -16.536 1.00 87.00 97 ALA A N 1
ATOM 726 C CA . ALA A 1 97 ? 17.356 -4.340 -15.596 1.00 87.00 97 ALA A CA 1
ATOM 727 C C . ALA A 1 97 ? 16.866 -4.149 -14.153 1.00 87.00 97 ALA A C 1
ATOM 729 O O . ALA A 1 97 ? 16.187 -3.170 -13.844 1.00 87.00 97 ALA A O 1
ATOM 730 N N . CYS A 1 98 ? 17.239 -5.067 -13.258 1.00 85.81 98 CYS A N 1
ATOM 731 C CA . CYS A 1 98 ? 16.945 -4.924 -11.835 1.00 85.81 98 CYS A CA 1
ATOM 732 C C . CYS A 1 98 ? 17.718 -3.734 -11.250 1.00 85.81 98 CYS A C 1
ATOM 734 O O . CYS A 1 98 ? 18.947 -3.690 -11.328 1.00 85.81 98 CYS A O 1
ATOM 736 N N . ASP A 1 99 ? 16.998 -2.803 -10.625 1.00 89.75 99 ASP A N 1
ATOM 737 C CA . ASP A 1 99 ? 17.590 -1.741 -9.820 1.00 89.75 99 ASP A CA 1
ATOM 738 C C . ASP A 1 99 ? 17.721 -2.221 -8.357 1.00 89.75 99 ASP A C 1
ATOM 740 O O . ASP A 1 99 ? 16.712 -2.377 -7.656 1.00 89.75 99 ASP A O 1
ATOM 744 N N . PRO A 1 100 ? 18.950 -2.454 -7.854 1.00 92.19 100 PRO A N 1
ATOM 745 C CA . PRO A 1 100 ? 19.158 -2.946 -6.497 1.00 92.19 100 PRO A CA 1
ATOM 746 C C . PRO A 1 100 ? 18.749 -1.932 -5.420 1.00 92.19 100 PRO A C 1
ATOM 748 O O . PRO A 1 100 ? 18.363 -2.343 -4.320 1.00 92.19 100 PRO A O 1
ATOM 751 N N . ALA A 1 101 ? 18.810 -0.629 -5.711 1.00 94.56 101 ALA A N 1
ATOM 752 C CA . ALA A 1 101 ? 18.377 0.412 -4.788 1.00 94.56 101 ALA A CA 1
ATOM 753 C C . ALA A 1 101 ? 16.848 0.429 -4.685 1.00 94.56 101 ALA A C 1
ATOM 755 O O . ALA A 1 101 ? 16.319 0.391 -3.573 1.00 94.56 101 ALA A O 1
ATOM 756 N N . ALA A 1 102 ? 16.141 0.371 -5.818 1.00 90.56 102 ALA A N 1
ATOM 757 C CA . ALA A 1 102 ? 14.683 0.246 -5.825 1.00 90.56 102 ALA A CA 1
ATOM 758 C C . ALA A 1 102 ? 14.225 -1.034 -5.107 1.00 90.56 102 ALA A C 1
ATOM 760 O O . ALA A 1 102 ? 13.346 -0.988 -4.246 1.00 90.56 102 ALA A O 1
ATOM 761 N N . ALA A 1 103 ? 14.882 -2.166 -5.374 1.00 90.12 103 ALA A N 1
ATOM 762 C CA . ALA A 1 103 ? 14.579 -3.431 -4.712 1.00 90.12 103 ALA A CA 1
ATOM 763 C C . ALA A 1 103 ? 14.789 -3.363 -3.187 1.00 90.12 103 ALA A C 1
ATOM 765 O O . ALA A 1 103 ? 14.029 -3.967 -2.428 1.00 90.12 103 ALA A O 1
ATOM 766 N N . LYS A 1 104 ? 15.805 -2.627 -2.717 1.00 95.12 104 LYS A N 1
ATOM 767 C CA . LYS A 1 104 ? 16.015 -2.380 -1.282 1.00 95.12 104 LYS A CA 1
ATOM 768 C C . LYS A 1 104 ? 14.885 -1.537 -0.691 1.00 95.12 104 LYS A C 1
ATOM 770 O O . LYS A 1 104 ? 14.409 -1.878 0.386 1.00 95.12 104 LYS A O 1
ATOM 775 N N . THR A 1 105 ? 14.452 -0.486 -1.384 1.00 94.06 105 THR A N 1
ATOM 776 C CA . THR A 1 105 ? 13.331 0.358 -0.946 1.00 94.06 105 THR A CA 1
ATOM 777 C C . THR A 1 105 ? 12.038 -0.444 -0.840 1.00 94.06 105 THR A C 1
ATOM 779 O O . THR A 1 105 ? 11.385 -0.390 0.194 1.00 94.06 105 THR A O 1
ATOM 782 N N . ILE A 1 106 ? 11.707 -1.254 -1.850 1.00 92.00 106 ILE A N 1
ATOM 783 C CA . ILE A 1 106 ? 10.506 -2.106 -1.834 1.00 92.00 106 ILE A CA 1
ATOM 784 C C . ILE A 1 106 ? 10.536 -3.060 -0.632 1.00 92.00 106 ILE A C 1
ATOM 786 O O . ILE A 1 106 ? 9.554 -3.161 0.096 1.00 92.00 106 ILE A O 1
ATOM 790 N N . ARG A 1 107 ? 11.680 -3.711 -0.376 1.00 93.44 107 ARG A N 1
ATOM 791 C CA . ARG A 1 107 ? 11.859 -4.602 0.784 1.00 93.44 107 ARG A CA 1
ATOM 792 C C . ARG A 1 107 ? 11.780 -3.900 2.141 1.00 93.44 107 ARG A C 1
ATOM 794 O O . ARG A 1 107 ? 11.595 -4.577 3.141 1.00 93.44 107 ARG A O 1
ATOM 801 N N . ALA A 1 108 ? 11.995 -2.589 2.186 1.00 96.00 108 ALA A N 1
ATOM 802 C CA . ALA A 1 108 ? 11.870 -1.803 3.408 1.00 96.00 108 ALA A CA 1
ATOM 803 C C . ALA A 1 108 ? 10.451 -1.248 3.603 1.00 96.00 108 ALA A C 1
ATOM 805 O O . ALA A 1 108 ? 10.084 -0.916 4.725 1.00 96.00 108 ALA A O 1
ATOM 806 N N . GLU A 1 109 ? 9.682 -1.118 2.519 1.00 95.56 109 GLU A N 1
ATOM 807 C CA . GLU A 1 109 ? 8.327 -0.567 2.550 1.00 95.56 109 GLU A CA 1
ATOM 808 C C . GLU A 1 109 ? 7.265 -1.630 2.830 1.00 95.56 109 GLU A C 1
ATOM 810 O O . GLU A 1 109 ? 6.306 -1.342 3.539 1.00 95.56 109 GLU A O 1
ATOM 815 N N . TYR A 1 110 ? 7.429 -2.835 2.276 1.00 94.56 110 TYR A N 1
ATOM 816 C CA . TYR A 1 110 ? 6.441 -3.912 2.352 1.00 94.56 110 TYR A CA 1
ATOM 817 C C . TYR A 1 110 ? 6.930 -5.052 3.238 1.00 94.56 110 TYR A C 1
ATOM 819 O O . TYR A 1 110 ? 8.047 -5.544 3.052 1.00 94.56 110 TYR A O 1
ATOM 827 N N . GLN A 1 111 ? 6.059 -5.519 4.132 1.00 95.62 111 GLN A N 1
ATOM 828 C CA . GLN A 1 111 ? 6.327 -6.674 4.986 1.00 95.62 111 GLN A CA 1
ATOM 829 C C . GLN A 1 111 ? 6.511 -7.954 4.158 1.00 95.62 111 GLN A C 1
ATOM 831 O O . GLN A 1 111 ? 7.466 -8.703 4.374 1.00 95.62 111 GLN A O 1
ATOM 836 N N . ASP A 1 112 ? 5.642 -8.174 3.167 1.00 92.38 112 ASP A N 1
ATOM 837 C CA . ASP A 1 112 ? 5.821 -9.193 2.131 1.00 92.38 112 ASP A CA 1
ATOM 838 C C . ASP A 1 112 ? 5.892 -8.545 0.730 1.00 92.38 112 ASP A C 1
ATOM 840 O O . ASP A 1 112 ? 4.873 -8.320 0.063 1.00 92.38 112 ASP A O 1
ATOM 844 N N . PRO A 1 113 ? 7.114 -8.287 0.227 1.00 91.12 113 PRO A N 1
ATOM 845 C CA . PRO A 1 113 ? 7.342 -7.718 -1.099 1.00 91.12 113 PRO A CA 1
ATOM 846 C C . PRO A 1 113 ? 6.761 -8.540 -2.252 1.00 91.12 113 PRO A C 1
ATOM 848 O O . PRO A 1 113 ? 6.611 -8.015 -3.356 1.00 91.12 113 PRO A O 1
ATOM 851 N N . THR A 1 114 ? 6.438 -9.822 -2.050 1.00 89.69 114 THR A N 1
ATOM 852 C CA . THR A 1 114 ? 5.896 -10.656 -3.128 1.00 89.69 114 THR A CA 1
ATOM 853 C C . THR A 1 114 ? 4.490 -10.229 -3.541 1.00 89.69 114 THR A C 1
ATOM 855 O O . THR A 1 114 ? 4.159 -10.334 -4.726 1.00 89.69 114 THR A O 1
ATOM 858 N N . TYR A 1 115 ? 3.677 -9.696 -2.620 1.00 88.75 115 TYR A N 1
ATOM 859 C CA . TYR A 1 115 ? 2.368 -9.137 -2.967 1.00 88.75 115 TYR A CA 1
ATOM 860 C C . TYR A 1 115 ? 2.504 -7.874 -3.808 1.00 88.75 115 TYR A C 1
ATOM 862 O O . TYR A 1 115 ? 1.802 -7.739 -4.810 1.00 88.75 115 TYR A O 1
ATOM 870 N N . PHE A 1 116 ? 3.459 -7.007 -3.466 1.00 88.19 116 PHE A N 1
ATOM 871 C CA . PHE A 1 116 ? 3.786 -5.841 -4.280 1.00 88.19 116 PHE A CA 1
ATOM 872 C C . PHE A 1 116 ? 4.250 -6.245 -5.690 1.00 88.19 116 PHE A C 1
ATOM 874 O O . PHE A 1 116 ? 3.692 -5.775 -6.679 1.00 88.19 116 PHE A O 1
ATOM 881 N N . CYS A 1 117 ? 5.186 -7.193 -5.812 1.00 86.12 117 CYS A N 1
ATOM 882 C CA . CYS A 1 117 ? 5.671 -7.650 -7.121 1.00 86.12 117 CYS A CA 1
ATOM 883 C C . CYS A 1 117 ? 4.557 -8.246 -8.002 1.00 86.12 117 CYS A C 1
ATOM 885 O O . CYS A 1 117 ? 4.504 -7.971 -9.200 1.00 86.12 117 CYS A O 1
ATOM 887 N N . LYS A 1 118 ? 3.644 -9.038 -7.419 1.00 85.06 118 LYS A N 1
ATOM 888 C CA . LYS A 1 118 ? 2.471 -9.581 -8.134 1.00 85.06 118 LYS A CA 1
ATOM 889 C C . LYS A 1 118 ? 1.491 -8.482 -8.538 1.00 85.06 118 LYS A C 1
ATOM 891 O O . LYS A 1 118 ? 0.888 -8.552 -9.608 1.00 85.06 118 LYS A O 1
ATOM 896 N N . PHE A 1 119 ? 1.311 -7.485 -7.675 1.00 85.00 119 PHE A N 1
ATOM 897 C CA . PHE A 1 119 ? 0.445 -6.344 -7.937 1.00 85.00 119 PHE A CA 1
ATOM 898 C C . PHE A 1 119 ? 0.927 -5.514 -9.135 1.00 85.00 119 PHE A C 1
ATOM 900 O O . PHE A 1 119 ? 0.085 -5.085 -9.927 1.00 85.00 119 PHE A O 1
ATOM 907 N N . ASP A 1 120 ? 2.238 -5.344 -9.308 1.00 75.81 120 ASP A N 1
ATOM 908 C CA . ASP A 1 120 ? 2.830 -4.556 -10.398 1.00 75.81 120 ASP A CA 1
ATOM 909 C C . ASP A 1 120 ? 3.188 -5.371 -11.661 1.00 75.81 120 ASP A C 1
ATOM 911 O O . ASP A 1 120 ? 3.835 -4.840 -12.560 1.00 75.81 120 ASP A O 1
ATOM 915 N N . GLU A 1 121 ? 2.748 -6.637 -11.779 1.00 66.12 121 GLU A N 1
ATOM 916 C CA . GLU A 1 121 ? 3.103 -7.520 -12.919 1.00 66.12 121 GLU A CA 1
ATOM 917 C C . GLU A 1 121 ? 4.623 -7.663 -13.135 1.00 66.12 121 GLU A C 1
ATOM 919 O O . GLU A 1 121 ? 5.096 -7.896 -14.245 1.00 66.12 121 GLU A O 1
ATOM 924 N N . ALA A 1 122 ? 5.416 -7.544 -12.068 1.00 50.81 122 ALA A N 1
ATOM 925 C CA . ALA A 1 122 ? 6.876 -7.609 -12.132 1.00 50.81 122 ALA A CA 1
ATOM 926 C C . ALA A 1 122 ? 7.437 -9.050 -12.159 1.00 50.81 122 ALA A C 1
ATOM 928 O O . ALA A 1 122 ? 8.606 -9.251 -11.820 1.00 50.81 122 ALA A O 1
ATOM 929 N N . LEU A 1 123 ? 6.623 -10.047 -12.530 1.00 39.44 123 LEU A N 1
ATOM 930 C CA . LEU A 1 123 ? 7.010 -11.458 -12.665 1.00 39.44 123 LEU A CA 1
ATOM 931 C C . LEU A 1 123 ? 6.332 -12.105 -13.874 1.00 39.44 123 LEU A C 1
ATOM 933 O O . LEU A 1 123 ? 5.081 -12.104 -13.904 1.00 39.44 123 LEU A O 1
#

pLDDT: mean 83.34, std 16.52, range [39.44, 97.44]

Secondary structure (DSSP, 8-state):
-PPP----------------S-GGGHHHHHHHHHHBTTHHHHHHHHHSS--SS-SSTT--HHHHHHHHHHHHHHTTPPPPPPP-SPPPPPPPGGGPPP-HHHHHHHHHHBSSHHHHHHHTT--